Protein 1GR3 (pdb70)

Organism: Homo sapiens (NCBI:txid9606)

Radius of gyration: 14.28 Å; Cα contacts (8 Å, |Δi|>4): 365; chains: 1; bounding box: 21×26×49 Å

Foldseek 3Di:
DDKFKFKAWAAFWQADAPAFGQRQHGPDGVVVQADNVRQKGFDAFFAKKKKKWKFKFDDFKAWKFKDKQRHGPDIWTDTDDPPDMDMTMDMDIGGDDGGIMIGMGGHDPRHRRTGHHPPRTTMMMMIHDDTD

Nearest PDB structures (foldseek):
  1gr3-assembly1_A  TM=1.008E+00  e=1.821E-28  Homo sapiens
  1o91-assembly1_C  TM=9.866E-01  e=1.754E-20  Mus musculus
  6u66-assembly1_A  TM=9.815E-01  e=1.036E-16  Homo sapiens
  1c3h-assembly2_F  TM=9.752E-01  e=7.816E-17  Mus musculus
  4dou-assembly1_A  TM=9.658E-01  e=3.450E-14  Homo sapiens

GO terms:
  GO:0001501 skeletal system development (P, TAS)
  GO:0005581 collagen trimer (C, TAS)
  GO:0005576 extracellular region (C, TAS)
  GO:0005788 endoplasmic reticulum lumen (C, TAS)
  GO:0005515 protein binding (F, IPI)
  GO:0031012 extracellular matrix (C, HDA)
  GO:0030020 extracellular matrix structural constituent conferring tensile strength (F, HDA)
  GO:0031012 extracellular matrix (C, EXP)

Solvent-accessible surface area: 6822 Å² total; per-residue (Å²): 224,62,88,3,29,4,35,0,9,9,55,163,17,105,18,70,64,44,56,27,0,56,0,72,99,71,111,82,16,158,50,147,29,3,38,42,198,59,0,30,2,38,0,96,45,37,1,44,0,74,0,20,0,71,0,31,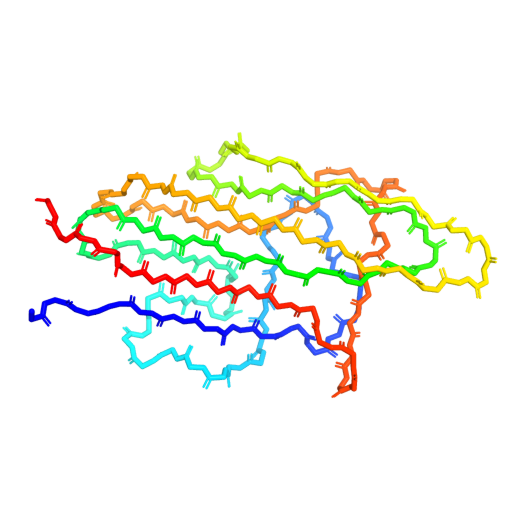0,87,52,45,62,2,74,0,0,0,16,54,80,45,83,43,73,68,114,18,112,29,94,43,90,185,57,156,78,55,86,12,56,14,41,17,101,13,82,2,76,106,114,18,66,0,25,0,19,0,40,66,65,139,16,45,0,0,44,2,27,124,186,40,75,0,16,0,26,2,97,23,72,34,66,154

Sequence (132 aa):
MPVSAFTVILSKAYPAIGTPIPFDKILYNRQQHYDPRTGIFTCQIPGIYYFSYHVHVKGTHVWVGLYKNGTPVMYTYDEYTKGYLDQASGSAIIDLTENDQVWLQLPNAESNGLYSSEYVHSSFSGFLVAPM

CATH classification: 2.60.120.40

Secondary structure (DSSP, 8-state):
----EEEEE--SSSPPTTSB----EEEE-TT--EETTTTEEE-SS-EEEEEEEEEEEEEEEEEEEEEETTEEEEEEEE--BTTB-EEEEEEEEEEE-TT-EEEEE---TTSEEEE--SSS--EEEEEEEEE-

Structure (mmCIF, N/CA/C/O backbone):
data_1GR3
#
_entry.id   1GR3
#
_cell.length_a   78.360
_cell.length_b   78.360
_cell.length_c   141.036
_cell.angle_alpha   90.00
_cell.angle_beta   90.00
_cell.angle_gamma   120.00
#
_symmetry.space_group_name_H-M   'H 3 2'
#
loop_
_entity.id
_entity.type
_entity.pdbx_description
1 polymer 'COLLAGEN X'
2 non-polymer 3-[(3-CHOLAMIDOPROPYL)DIMETHYLAMMONIO]-1-PROPANESULFONATE
3 non-polymer 'CALCIUM ION'
4 non-polymer 'SODIUM ION'
5 water water
#
loop_
_atom_site.group_PDB
_atom_site.id
_atom_site.type_symbol
_atom_site.label_atom_id
_atom_site.label_alt_id
_atom_site.label_comp_id
_atom_site.label_asym_id
_atom_site.label_entity_id
_atom_site.label_seq_id
_atom_site.pdbx_PDB_ins_code
_atom_site.Cartn_x
_atom_site.Cartn_y
_atom_site.Cartn_z
_atom_site.occupancy
_atom_site.B_iso_or_equiv
_atom_site.auth_seq_id
_atom_site.auth_comp_id
_atom_site.auth_asym_id
_atom_site.auth_atom_id
_atom_site.pdbx_PDB_model_num
ATOM 1 N N . MET A 1 29 ? 35.126 64.329 51.093 1.00 54.82 549 MET A N 1
ATOM 2 C CA . MET A 1 29 ? 34.311 63.113 51.380 1.00 53.84 549 MET A CA 1
ATOM 3 C C . MET A 1 29 ? 33.249 62.891 50.300 1.00 52.74 549 MET A C 1
ATOM 4 O O . MET A 1 29 ? 33.106 61.782 49.780 1.00 53.53 549 MET A O 1
ATOM 9 N N . PRO A 1 30 ? 32.482 63.940 49.952 1.00 50.73 550 PRO A N 1
ATOM 10 C CA . PRO A 1 30 ? 31.452 63.785 48.920 1.00 49.07 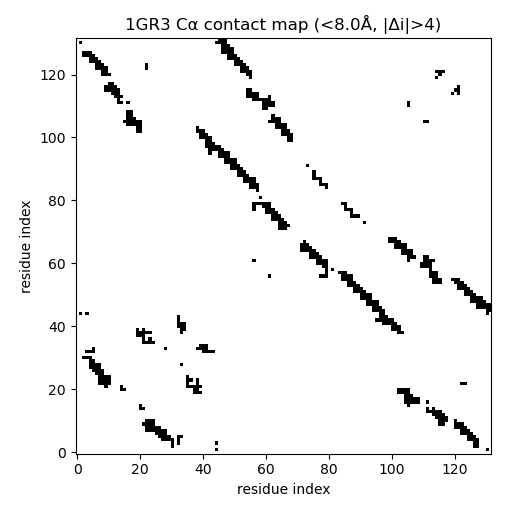550 PRO A CA 1
ATOM 11 C C . PRO A 1 30 ? 32.100 63.418 47.584 1.00 46.94 550 PRO A C 1
ATOM 12 O O . PRO A 1 30 ? 33.084 64.033 47.179 1.00 46.53 550 PRO A O 1
ATOM 16 N N . VAL A 1 31 ? 31.553 62.416 46.906 1.00 45.11 551 VAL A N 1
ATOM 17 C CA . VAL A 1 31 ? 32.106 61.987 45.628 1.00 42.91 551 VAL A CA 1
ATOM 18 C C . VAL A 1 31 ? 31.035 61.666 44.596 1.00 40.08 551 VAL A C 1
ATOM 19 O O . VAL A 1 31 ? 30.029 61.026 44.900 1.00 38.87 551 VAL A O 1
ATOM 23 N N . SER A 1 32 ? 31.264 62.121 43.368 1.00 37.65 552 SER A N 1
ATOM 24 C CA . SER A 1 32 ? 30.340 61.881 42.268 1.00 34.81 552 SER A CA 1
ATOM 25 C C . SER A 1 32 ? 31.119 61.997 40.960 1.00 33.08 552 SER A C 1
ATOM 26 O O . SER A 1 32 ? 31.699 63.043 40.671 1.00 30.58 552 SER A O 1
ATOM 29 N N . ALA A 1 33 ? 31.141 60.917 40.184 1.00 31.66 553 ALA A N 1
ATOM 30 C CA . ALA A 1 33 ? 31.859 60.907 38.915 1.00 31.55 553 ALA A CA 1
ATOM 31 C C . ALA A 1 33 ? 31.303 59.850 37.973 1.00 30.98 553 ALA A C 1
ATOM 32 O O . ALA A 1 33 ? 30.700 58.867 38.413 1.00 30.24 553 ALA A O 1
ATOM 34 N N . PHE A 1 34 ? 31.509 60.053 36.674 1.00 29.64 554 PHE A N 1
ATOM 35 C CA . PHE A 1 34 ? 31.037 59.096 35.684 1.00 27.35 554 PHE A CA 1
ATOM 36 C C . PHE A 1 34 ? 31.671 59.312 34.319 1.00 25.69 554 PHE A C 1
ATOM 37 O O . PHE A 1 34 ? 32.056 60.423 33.967 1.00 24.98 554 PHE A O 1
ATOM 45 N N . THR A 1 35 ? 31.792 58.223 33.571 1.00 25.32 555 THR A N 1
ATOM 46 C CA . THR A 1 35 ? 32.308 58.253 32.207 1.00 23.82 555 THR A CA 1
ATOM 47 C C . THR A 1 35 ? 31.521 57.179 31.482 1.00 23.52 555 THR A C 1
ATOM 48 O O . THR A 1 35 ? 31.593 55.999 31.831 1.00 23.42 555 THR A O 1
ATOM 52 N N . VAL A 1 36 ? 30.756 57.594 30.482 1.00 24.58 556 VAL A N 1
ATOM 53 C CA . VAL A 1 36 ? 29.953 56.668 29.709 1.00 24.62 556 VAL A CA 1
ATOM 54 C C . VAL A 1 36 ? 30.264 56.782 28.220 1.00 25.48 556 VAL A C 1
ATOM 55 O O . VAL A 1 36 ? 30.646 57.850 27.728 1.00 23.54 556 VAL A O 1
ATOM 59 N N . ILE A 1 37 ? 30.100 55.667 27.515 1.00 24.31 557 ILE A N 1
ATOM 60 C CA . ILE A 1 37 ? 30.383 55.583 26.088 1.00 25.65 557 ILE A CA 1
ATOM 61 C C . ILE A 1 37 ? 29.159 55.148 25.290 1.00 27.24 557 ILE A C 1
ATOM 62 O O . ILE A 1 37 ? 28.333 54.377 25.775 1.00 26.46 557 ILE A O 1
ATOM 67 N N . LEU A 1 38 ? 29.044 55.650 24.063 1.00 26.02 558 LEU A N 1
ATOM 68 C CA . LEU A 1 38 ? 27.921 55.301 23.199 1.00 26.80 558 LEU A CA 1
ATOM 69 C C . LEU A 1 38 ? 28.351 54.114 22.336 1.00 27.72 558 LEU A C 1
ATOM 70 O O . LEU A 1 38 ? 29.334 54.196 21.603 1.00 27.04 558 LEU A O 1
ATOM 75 N N . SER A 1 39 ? 27.625 53.005 22.421 1.00 28.78 559 SER A N 1
ATOM 76 C CA . SER A 1 39 ? 27.999 51.820 21.651 1.00 30.92 559 SER A CA 1
ATOM 77 C C . SER A 1 39 ? 27.541 51.846 20.192 1.00 30.33 559 SER A C 1
ATOM 78 O O . SER A 1 39 ? 28.127 51.180 19.342 1.00 30.85 559 SER A O 1
ATOM 81 N N . LYS A 1 40 ? 26.507 52.627 19.902 1.00 31.02 560 LYS A N 1
ATOM 82 C CA . LYS A 1 40 ? 25.973 52.714 18.547 1.00 32.57 560 LYS A CA 1
ATOM 83 C C . LYS A 1 40 ? 26.025 54.141 18.008 1.00 31.09 560 LYS A C 1
ATOM 84 O O . LYS A 1 40 ? 25.989 55.103 18.770 1.00 31.09 560 LYS A O 1
ATOM 90 N N . ALA A 1 41 ? 26.098 54.269 16.689 1.00 29.82 561 ALA A N 1
ATOM 91 C CA . ALA A 1 41 ? 26.160 55.579 16.054 1.00 29.92 561 ALA A CA 1
ATOM 92 C C . ALA A 1 41 ? 24.793 56.186 15.744 1.00 30.52 561 ALA A C 1
ATOM 93 O O . ALA A 1 41 ? 23.771 55.496 15.746 1.00 28.30 561 ALA A O 1
ATOM 95 N N . TYR A 1 42 ? 24.802 57.493 15.493 1.00 30.27 562 TYR A N 1
ATOM 96 C CA . TYR A 1 42 ? 23.620 58.264 15.120 1.00 31.06 562 TYR A CA 1
ATOM 97 C C . TYR A 1 42 ? 22.405 58.191 16.045 1.00 31.57 562 TYR A C 1
ATOM 98 O O . TYR A 1 42 ? 21.355 57.671 15.668 1.00 31.69 562 TYR A O 1
ATOM 107 N N . PRO A 1 43 ? 22.527 58.740 17.264 1.00 31.92 563 PRO A N 1
ATOM 108 C CA . PRO A 1 43 ? 21.431 58.736 18.239 1.00 31.59 563 PRO A CA 1
ATOM 109 C C . PRO A 1 43 ? 20.296 59.622 17.726 1.00 31.43 563 PRO A C 1
ATOM 110 O O . PRO A 1 43 ? 20.500 60.439 16.832 1.00 30.66 563 PRO A O 1
ATOM 114 N N . ALA A 1 44 ? 19.105 59.463 18.294 1.00 31.68 564 ALA A N 1
ATOM 115 C CA . ALA A 1 44 ? 17.960 60.268 17.881 1.00 31.01 564 ALA A CA 1
ATOM 116 C C . ALA A 1 44 ? 18.198 61.721 18.290 1.00 30.81 564 ALA A C 1
ATOM 117 O O . ALA A 1 44 ? 18.820 61.991 19.318 1.00 31.07 564 ALA A O 1
ATOM 119 N N . ILE A 1 45 ? 17.697 62.657 17.494 1.00 31.20 565 ILE A N 1
ATOM 120 C CA . ILE A 1 45 ? 17.885 64.067 17.803 1.00 31.64 565 ILE A CA 1
ATOM 121 C C . ILE A 1 45 ? 16.775 64.631 18.686 1.00 32.11 565 ILE A C 1
ATOM 122 O O . ILE A 1 45 ? 15.733 63.999 18.878 1.00 31.39 565 ILE A O 1
ATOM 127 N N . GLY A 1 46 ? 17.024 65.813 19.242 1.00 30.83 566 GLY A N 1
ATOM 128 C CA . GLY A 1 46 ? 16.044 66.473 20.084 1.00 31.18 566 GLY A CA 1
ATOM 129 C C . GLY A 1 46 ? 15.740 65.797 21.406 1.00 32.24 566 GLY A C 1
ATOM 130 O O . GLY A 1 46 ? 14.770 66.152 22.073 1.00 32.35 566 GLY A O 1
ATOM 131 N N . THR A 1 47 ? 16.567 64.833 21.797 1.00 32.23 567 THR A N 1
ATOM 132 C CA . THR A 1 47 ? 16.358 64.119 23.051 1.00 33.33 567 THR A CA 1
ATOM 133 C C . THR A 1 47 ? 17.712 63.736 23.659 1.00 32.95 567 THR A C 1
ATOM 134 O O . THR A 1 47 ? 18.715 63.667 22.951 1.00 33.25 567 THR A O 1
ATOM 138 N N . PRO A 1 48 ? 17.765 63.503 24.981 1.00 32.07 568 PRO A N 1
ATOM 139 C CA . PRO A 1 48 ? 19.039 63.131 25.606 1.00 31.11 568 PRO A CA 1
ATOM 140 C C . PRO A 1 48 ? 19.704 61.938 24.925 1.00 30.79 568 PRO A C 1
ATOM 141 O O . PRO A 1 48 ? 19.052 60.938 24.625 1.00 29.10 568 PRO A O 1
ATOM 145 N N . ILE A 1 49 ? 21.004 62.050 24.669 1.00 30.04 569 ILE A N 1
ATOM 146 C CA . ILE A 1 49 ? 21.741 60.960 24.047 1.00 28.78 569 ILE A CA 1
ATOM 147 C C . ILE A 1 49 ? 21.975 59.915 25.132 1.00 29.25 569 ILE A C 1
ATOM 148 O O . ILE A 1 49 ? 22.619 60.182 26.145 1.00 28.66 569 ILE A O 1
ATOM 153 N N . PRO A 1 50 ? 21.446 58.702 24.932 1.00 29.51 570 PRO A N 1
ATOM 154 C CA . PRO A 1 50 ? 21.599 57.628 25.913 1.00 29.51 570 PRO A CA 1
ATOM 155 C C . PRO A 1 50 ? 22.900 56.835 25.865 1.00 29.22 570 PRO A C 1
ATOM 156 O O . PRO A 1 50 ? 22.916 55.718 25.360 1.00 29.41 570 PRO A O 1
ATOM 160 N N . PHE A 1 51 ? 23.986 57.404 26.389 1.00 29.09 571 PHE A N 1
ATOM 161 C CA . PHE A 1 51 ? 25.263 56.688 26.414 1.00 30.55 571 PHE A CA 1
ATOM 162 C C . PHE A 1 51 ? 25.009 55.433 27.254 1.00 31.95 571 PHE A C 1
ATOM 163 O O . PHE A 1 51 ? 24.663 55.523 28.432 1.00 31.06 571 PHE A O 1
ATOM 171 N N . ASP A 1 52 ? 25.192 54.268 26.642 1.00 33.27 572 ASP A N 1
ATOM 172 C CA . ASP A 1 52 ? 24.915 52.992 27.295 1.00 34.65 572 ASP A CA 1
ATOM 173 C C . ASP A 1 52 ? 26.086 52.189 27.866 1.00 35.71 572 ASP A C 1
ATOM 174 O O . ASP A 1 52 ? 25.881 51.332 28.726 1.00 35.08 572 ASP A O 1
ATOM 179 N N . LYS A 1 53 ? 27.302 52.437 27.391 1.00 34.42 573 LYS A N 1
ATOM 180 C CA . LYS A 1 53 ? 28.455 51.689 27.889 1.00 34.80 573 LYS A CA 1
ATOM 181 C C . LYS A 1 53 ? 29.085 52.382 29.096 1.00 34.83 573 LYS A C 1
ATOM 182 O O . LYS A 1 53 ? 29.629 53.478 28.981 1.00 33.78 573 LYS A O 1
ATOM 188 N N . ILE A 1 54 ? 29.018 51.727 30.252 1.00 34.56 574 ILE A N 1
ATOM 189 C CA . ILE A 1 54 ? 29.550 52.285 31.491 1.00 35.95 574 ILE A CA 1
ATOM 190 C C . ILE A 1 54 ? 31.030 52.003 31.727 1.00 36.47 574 ILE A C 1
ATOM 191 O O . ILE A 1 54 ? 31.456 50.849 31.740 1.00 37.41 574 ILE A O 1
ATOM 196 N N . LEU A 1 55 ? 31.811 53.062 31.921 1.00 35.03 575 LEU A N 1
ATOM 197 C CA . LEU A 1 55 ? 33.233 52.904 32.197 1.00 34.98 575 LEU A CA 1
ATOM 198 C C . LEU A 1 55 ? 33.380 53.100 33.703 1.00 33.49 575 LEU A C 1
ATOM 199 O O . LEU A 1 55 ? 34.151 52.403 34.361 1.00 32.43 575 LEU A O 1
ATOM 204 N N . TYR A 1 56 ? 32.628 54.060 34.231 1.00 31.54 576 TYR A N 1
ATOM 205 C CA . TYR A 1 56 ? 32.599 54.350 35.662 1.00 32.20 576 TYR A CA 1
ATOM 206 C C . TYR A 1 56 ? 31.290 55.065 35.964 1.00 32.50 576 TYR A C 1
ATOM 207 O O . TYR A 1 56 ? 30.926 56.019 35.278 1.00 30.91 576 TYR A O 1
ATOM 216 N N . ASN A 1 57 ? 30.583 54.596 36.988 1.00 33.54 577 ASN A N 1
ATOM 217 C CA . ASN A 1 57 ? 29.308 55.185 37.387 1.00 34.76 577 ASN A CA 1
ATOM 218 C C . ASN A 1 57 ? 28.901 54.572 38.724 1.00 36.65 577 ASN A C 1
ATOM 219 O O . ASN A 1 57 ? 27.740 54.222 38.941 1.00 34.87 577 ASN A O 1
ATOM 224 N N . ARG A 1 58 ? 29.880 54.458 39.617 1.00 38.00 578 ARG A N 1
ATOM 225 C CA . ARG A 1 58 ? 29.682 53.867 40.933 1.00 40.85 578 ARG A CA 1
ATOM 226 C C . ARG A 1 58 ? 28.567 54.496 41.765 1.00 41.48 578 ARG A C 1
ATOM 227 O O . ARG A 1 58 ? 27.775 53.780 42.377 1.00 42.43 578 ARG A O 1
ATOM 235 N N . GLN A 1 59 ? 28.500 55.822 41.793 1.00 41.58 579 GLN A N 1
ATOM 236 C CA . GLN A 1 59 ? 27.467 56.501 42.568 1.00 41.82 579 GLN A CA 1
ATOM 237 C C . GLN A 1 59 ? 26.103 56.438 41.888 1.00 42.63 579 GLN A C 1
ATOM 238 O O . GLN A 1 59 ? 25.088 56.807 42.478 1.00 42.74 579 GLN A O 1
ATOM 244 N N . GLN A 1 60 ? 26.087 55.968 40.644 1.00 43.27 580 GLN A N 1
ATOM 245 C CA . GLN A 1 60 ? 24.856 55.844 39.865 1.00 43.04 580 GLN A CA 1
ATOM 246 C C . GLN A 1 60 ? 24.083 57.151 39.697 1.00 40.91 580 GLN A C 1
ATOM 247 O O . GLN A 1 60 ? 22.854 57.147 39.623 1.00 40.79 580 GLN A O 1
ATOM 253 N N . HIS A 1 61 ? 24.800 58.266 39.632 1.00 38.40 581 HIS A N 1
ATOM 254 C CA . HIS A 1 61 ? 24.157 59.560 39.459 1.00 36.73 581 HIS A CA 1
ATOM 255 C C . HIS A 1 61 ? 23.769 59.794 37.996 1.00 36.03 581 HIS A C 1
ATOM 256 O O . HIS A 1 61 ? 22.960 60.669 37.686 1.00 34.64 581 HIS A O 1
ATOM 263 N N . TYR A 1 62 ? 24.353 59.000 37.103 1.00 35.44 582 TYR A N 1
ATOM 264 C CA . TYR A 1 62 ? 24.042 59.080 35.679 1.00 35.17 582 TYR A CA 1
A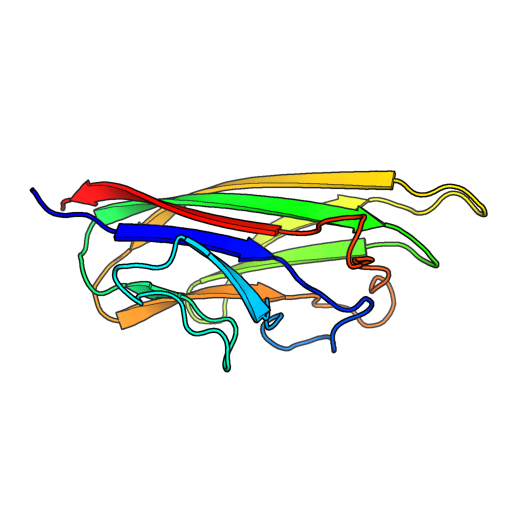TOM 265 C C . TYR A 1 62 ? 23.122 57.903 35.377 1.00 35.49 582 TYR A C 1
ATOM 266 O O . TYR A 1 62 ? 23.352 56.798 35.863 1.00 36.37 582 TYR A O 1
ATOM 275 N N . ASP A 1 63 ? 22.093 58.139 34.570 1.00 36.59 583 ASP A N 1
ATOM 276 C CA . ASP A 1 63 ? 21.138 57.094 34.223 1.00 37.12 583 ASP A CA 1
ATOM 277 C C . ASP A 1 63 ? 21.264 56.669 32.758 1.00 37.38 583 ASP A C 1
ATOM 278 O O . ASP A 1 63 ? 20.873 57.404 31.852 1.00 38.66 583 ASP A O 1
ATOM 283 N N . PRO A 1 64 ? 21.798 55.463 32.512 1.00 37.98 584 PRO A N 1
ATOM 284 C CA . PRO A 1 64 ? 21.987 54.913 31.165 1.00 38.28 584 PRO A CA 1
ATOM 285 C C . PRO A 1 64 ? 20.719 54.843 30.315 1.00 39.47 584 PRO A C 1
ATOM 286 O O . PRO A 1 64 ? 20.768 55.047 29.101 1.00 38.89 584 PRO A O 1
ATOM 290 N N . ARG A 1 65 ? 19.585 54.549 30.944 1.00 40.24 585 ARG A N 1
ATOM 291 C CA . ARG A 1 65 ? 18.333 54.438 30.203 1.00 42.37 585 ARG A CA 1
ATOM 292 C C . ARG A 1 65 ? 17.727 55.773 29.788 1.00 41.66 585 ARG A C 1
ATOM 293 O O . ARG A 1 65 ? 16.893 55.824 28.886 1.00 42.49 585 ARG A O 1
ATOM 301 N N . THR A 1 66 ? 18.145 56.856 30.433 1.00 40.69 586 THR A N 1
ATOM 302 C CA . THR A 1 66 ? 17.624 58.172 30.084 1.00 40.06 586 THR A CA 1
ATOM 303 C C . THR A 1 66 ? 18.709 59.050 29.475 1.00 39.90 586 THR A C 1
ATOM 304 O O . THR A 1 66 ? 18.413 59.986 28.730 1.00 40.35 586 THR A O 1
ATOM 308 N N . GLY A 1 67 ? 19.962 58.741 29.797 1.00 39.31 587 GLY A N 1
ATOM 309 C CA . GLY A 1 67 ? 21.075 59.520 29.289 1.00 36.78 587 GLY A CA 1
ATOM 310 C C . GLY A 1 67 ? 21.169 60.826 30.048 1.00 36.87 587 GLY A C 1
ATOM 311 O O . GLY A 1 67 ? 21.822 61.772 29.610 1.00 36.76 587 GLY A O 1
ATOM 312 N N . ILE A 1 68 ? 20.513 60.873 31.202 1.00 34.79 588 ILE A N 1
ATOM 313 C CA . ILE A 1 68 ? 20.504 62.072 32.027 1.00 33.38 588 ILE A CA 1
ATOM 314 C C . ILE A 1 68 ? 21.269 61.899 33.330 1.00 33.04 588 ILE A C 1
ATOM 315 O O . ILE A 1 68 ? 21.206 60.849 33.971 1.00 32.16 588 ILE A O 1
ATOM 320 N N . PHE A 1 69 ? 22.002 62.940 33.705 1.00 31.78 589 PHE A N 1
ATOM 321 C CA . PHE A 1 69 ? 22.754 62.943 34.945 1.00 31.23 589 PHE A CA 1
ATOM 322 C C . PHE A 1 69 ? 21.935 63.780 35.919 1.00 32.31 589 PHE A C 1
ATOM 323 O O . PHE A 1 69 ? 21.562 64.908 35.604 1.00 31.06 589 PHE A O 1
ATOM 331 N N . THR A 1 70 ? 21.647 63.230 37.093 1.00 34.06 590 THR A N 1
ATOM 332 C CA . THR A 1 70 ? 20.875 63.964 38.088 1.00 35.32 590 THR A CA 1
ATOM 333 C C . THR A 1 70 ? 21.735 64.240 39.311 1.00 35.82 590 THR A C 1
ATOM 334 O O . THR A 1 70 ? 22.297 63.327 39.911 1.00 36.61 590 THR A O 1
ATOM 338 N N . CYS A 1 71 ? 21.834 65.512 39.671 1.00 37.29 591 CYS A N 1
ATOM 339 C CA . CYS A 1 71 ? 22.635 65.918 40.811 1.00 40.58 591 CYS A CA 1
ATOM 340 C C . CYS A 1 71 ? 22.002 65.519 42.141 1.00 42.47 591 CYS A C 1
ATOM 341 O O . CYS A 1 71 ? 20.815 65.752 42.373 1.00 42.29 591 CYS A O 1
ATOM 344 N N . GLN A 1 72 ? 22.807 64.909 43.005 1.00 44.84 592 GLN A N 1
ATOM 345 C CA . GLN A 1 72 ? 22.354 64.495 44.327 1.00 47.24 592 GLN A CA 1
ATOM 346 C C . GLN A 1 72 ? 23.149 65.276 45.369 1.00 47.34 592 GLN A C 1
ATOM 347 O O . GLN A 1 72 ? 22.696 65.471 46.495 1.00 48.43 592 GLN A O 1
ATOM 353 N N . ILE A 1 73 ? 24.336 65.725 44.971 1.00 46.48 593 ILE A N 1
ATOM 354 C CA . ILE A 1 73 ? 25.217 66.490 45.845 1.00 45.12 593 ILE A CA 1
ATOM 355 C C . ILE A 1 73 ? 25.487 67.868 45.243 1.00 45.21 593 ILE A C 1
ATOM 356 O O . ILE A 1 73 ? 26.172 67.994 44.227 1.00 44.93 593 ILE A O 1
ATOM 361 N N . PRO A 1 74 ? 24.942 68.923 45.864 1.00 44.51 594 PRO A N 1
ATOM 362 C CA . PRO A 1 74 ? 25.126 70.298 45.386 1.00 42.76 594 PRO A CA 1
ATOM 363 C C . PRO A 1 74 ? 26.599 70.687 45.284 1.00 41.75 594 PRO A C 1
ATOM 364 O O . PRO A 1 74 ? 27.425 70.256 46.092 1.00 40.90 594 PRO A O 1
ATOM 368 N N . GLY A 1 75 ? 26.921 71.510 44.291 1.00 39.79 595 GLY A N 1
ATOM 369 C CA . GLY A 1 75 ? 28.295 71.944 44.116 1.00 38.73 595 GLY A CA 1
ATOM 370 C C . GLY A 1 75 ? 28.629 72.188 42.659 1.00 37.35 595 GLY A C 1
ATOM 371 O O . GLY A 1 75 ? 27.762 72.084 41.793 1.00 37.56 595 GLY A O 1
ATOM 372 N N . ILE A 1 76 ? 29.881 72.528 42.381 1.00 36.91 596 ILE A N 1
ATOM 373 C CA . ILE A 1 76 ? 30.285 72.767 41.007 1.00 36.16 596 ILE A CA 1
ATOM 374 C C . ILE A 1 76 ? 30.848 71.488 40.416 1.00 34.47 596 ILE A C 1
ATOM 375 O O . ILE A 1 76 ? 31.658 70.802 41.040 1.00 33.36 596 ILE A O 1
ATOM 380 N N . TYR A 1 77 ? 30.386 71.165 39.216 1.00 32.76 597 TYR A N 1
ATOM 381 C CA . TYR A 1 77 ? 30.824 69.970 38.516 1.00 30.89 597 TYR A CA 1
ATOM 382 C C . TYR A 1 77 ? 31.515 70.344 37.216 1.00 29.74 597 TYR A C 1
ATOM 383 O O . TYR A 1 77 ? 31.283 71.416 36.657 1.00 29.40 597 TYR A O 1
ATOM 392 N N . TYR A 1 78 ? 32.369 69.446 36.746 1.00 28.27 598 TYR A N 1
ATOM 393 C CA . TYR A 1 78 ? 33.078 69.636 35.492 1.00 27.35 598 TYR A CA 1
ATOM 394 C C . TYR A 1 78 ? 32.578 68.549 34.553 1.00 25.94 598 TYR A C 1
ATOM 395 O O . TYR A 1 78 ? 32.608 67.367 34.898 1.00 27.37 598 TYR A O 1
ATOM 404 N N . PHE A 1 79 ? 32.099 68.946 33.381 1.00 24.41 599 PHE A N 1
ATOM 405 C CA . PHE A 1 79 ? 31.620 67.983 32.400 1.00 24.05 599 PHE A CA 1
ATOM 406 C C . PHE A 1 79 ? 32.495 68.047 31.157 1.00 24.05 599 PHE A C 1
ATOM 407 O O . PHE A 1 79 ? 32.985 69.112 30.782 1.00 22.06 599 PHE A O 1
ATOM 415 N N . SER A 1 80 ? 32.679 66.898 30.521 1.00 24.02 600 SER A N 1
ATOM 416 C CA . SER A 1 80 ? 33.505 66.809 29.327 1.00 22.92 600 SER A CA 1
ATOM 417 C C . SER A 1 80 ? 32.863 65.828 28.355 1.00 21.09 600 SER A C 1
ATOM 418 O O . SER A 1 80 ? 32.345 64.796 28.765 1.00 22.81 600 SER A O 1
ATOM 421 N N . TYR A 1 81 ? 32.888 66.150 27.068 1.00 20.06 601 TYR A N 1
ATOM 422 C CA . TYR A 1 81 ? 32.312 65.260 26.076 1.00 16.89 601 TYR A CA 1
ATOM 423 C C . TYR A 1 81 ? 33.179 65.232 24.830 1.00 17.60 601 TYR A C 1
ATOM 424 O O . TYR A 1 81 ? 33.830 66.219 24.478 1.00 15.16 601 TYR A O 1
ATOM 433 N N . HIS A 1 82 ? 33.181 64.082 24.172 1.00 16.35 602 HIS A N 1
ATOM 434 C CA . HIS A 1 82 ? 33.985 63.871 22.985 1.00 18.26 602 HIS A CA 1
ATOM 435 C C . HIS A 1 82 ? 33.143 63.135 21.957 1.00 17.83 602 HIS A C 1
ATOM 436 O O . HIS A 1 82 ? 32.649 62.047 22.236 1.00 20.14 602 HIS A O 1
ATOM 443 N N . VAL A 1 83 ? 32.972 63.717 20.773 1.00 18.24 603 VAL A N 1
ATOM 444 C CA . VAL A 1 83 ? 32.186 63.055 19.741 1.00 15.61 603 VAL A CA 1
ATOM 445 C C . VAL A 1 83 ? 32.983 62.886 18.458 1.00 17.01 603 VAL A C 1
ATOM 446 O O . VAL A 1 83 ? 33.907 63.653 18.182 1.00 16.48 603 VAL A O 1
ATOM 450 N N . HIS A 1 84 ? 32.637 61.859 17.688 1.00 16.16 604 HIS A N 1
ATOM 451 C CA . HIS A 1 84 ? 33.295 61.605 16.418 1.00 17.70 604 HIS A CA 1
ATOM 452 C C . HIS A 1 84 ? 32.269 61.994 15.359 1.00 18.41 604 HIS A C 1
ATOM 453 O O . HIS A 1 84 ? 31.061 61.848 15.565 1.00 18.55 604 HIS A O 1
ATOM 460 N N . VAL A 1 85 ? 32.759 62.503 14.237 1.00 18.46 605 VAL A N 1
ATOM 461 C CA . VAL A 1 85 ? 31.911 63.006 13.168 1.00 18.15 605 VAL A CA 1
ATOM 462 C C . VAL A 1 85 ? 32.032 62.193 11.890 1.00 18.95 605 VAL A C 1
ATOM 463 O O . VAL A 1 85 ? 33.135 61.984 11.388 1.00 17.57 605 VAL A O 1
ATOM 467 N N . LYS A 1 86 ? 30.896 61.755 11.352 1.00 20.69 606 LYS A N 1
ATOM 468 C CA . LYS A 1 86 ? 30.897 60.964 10.122 1.00 22.44 606 LYS A CA 1
ATOM 469 C C . LYS A 1 86 ? 29.538 60.960 9.421 1.00 22.71 606 LYS A C 1
ATOM 470 O O . LYS A 1 86 ? 28.499 60.824 10.065 1.00 24.92 606 LYS A O 1
ATOM 476 N N . GLY A 1 87 ? 29.555 61.102 8.098 1.00 23.68 607 GLY A N 1
ATOM 477 C CA . GLY A 1 87 ? 28.317 61.087 7.334 1.00 22.80 607 GLY A CA 1
ATOM 478 C C . GLY A 1 87 ? 27.812 62.483 7.064 1.00 24.18 607 GLY A C 1
ATOM 479 O O . GLY A 1 87 ? 27.462 62.824 5.938 1.00 23.40 607 GLY A O 1
ATOM 480 N N . THR A 1 88 ? 27.754 63.293 8.112 1.00 23.67 608 THR A N 1
ATOM 481 C CA . THR A 1 88 ? 27.321 64.671 7.972 1.00 24.07 608 THR A CA 1
ATOM 482 C C . THR A 1 88 ? 27.852 65.450 9.164 1.00 22.86 608 THR A C 1
ATOM 483 O O . THR A 1 88 ? 28.493 64.877 10.045 1.00 21.49 608 THR A O 1
ATOM 487 N N . HIS A 1 89 ? 27.588 66.751 9.189 1.00 20.78 609 HIS A N 1
ATOM 488 C CA . HIS A 1 89 ? 28.062 67.606 10.267 1.00 20.00 609 HIS A CA 1
ATOM 489 C C . HIS A 1 89 ? 27.448 67.258 11.617 1.00 20.04 609 HIS A C 1
ATOM 490 O O . HIS A 1 89 ? 26.432 66.564 11.697 1.00 20.11 609 HIS A O 1
ATOM 497 N N . VAL A 1 90 ? 28.085 67.730 12.680 1.00 19.42 610 VAL A N 1
ATOM 498 C CA . VAL A 1 90 ? 27.598 67.477 14.024 1.00 20.10 610 VAL A CA 1
ATOM 499 C C . VAL A 1 90 ? 27.498 68.754 14.830 1.00 20.54 610 VAL A C 1
ATOM 500 O O . VAL A 1 90 ? 28.459 69.517 14.926 1.00 20.47 610 VAL A O 1
ATOM 504 N N . TRP A 1 91 ? 26.321 68.979 15.401 1.00 20.84 611 TRP A N 1
ATOM 505 C CA . TRP A 1 91 ? 26.083 70.132 16.258 1.00 20.03 611 TRP A CA 1
ATOM 506 C C . TRP A 1 91 ? 25.513 69.523 17.525 1.00 20.84 611 TRP A C 1
ATOM 507 O O . TRP A 1 91 ? 24.430 68.933 17.513 1.00 21.80 611 TRP A O 1
ATOM 518 N N . VAL A 1 92 ? 26.250 69.638 18.619 1.00 20.32 612 VAL A N 1
ATOM 519 C CA . VAL A 1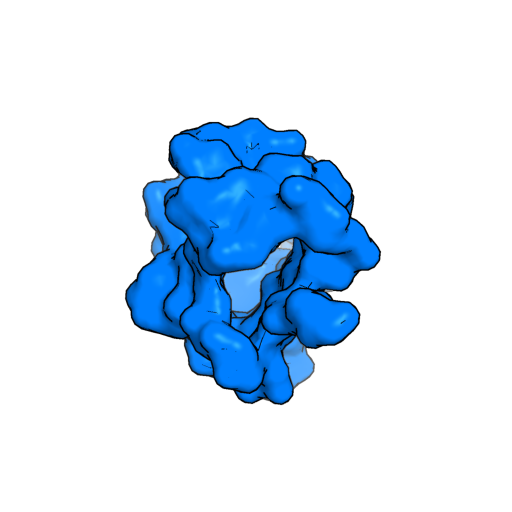 92 ? 25.796 69.053 19.871 1.00 22.07 612 VAL A CA 1
ATOM 520 C C . VAL A 1 92 ? 25.796 70.078 20.993 1.00 22.29 612 VAL A C 1
ATOM 521 O O . VAL A 1 92 ? 26.626 70.986 21.020 1.00 21.64 612 VAL A O 1
ATOM 525 N N . GLY A 1 93 ? 24.847 69.942 21.913 1.00 23.43 613 GLY A N 1
ATOM 526 C CA . GLY A 1 93 ? 24.777 70.874 23.019 1.00 21.70 613 GLY A CA 1
ATOM 527 C C . GLY A 1 93 ? 24.742 70.196 24.372 1.00 22.14 613 GLY A C 1
ATOM 528 O O . GLY A 1 93 ? 24.222 69.089 24.507 1.00 22.90 613 GLY A O 1
ATOM 529 N N . LEU A 1 94 ? 25.328 70.853 25.369 1.00 20.85 614 LEU A N 1
ATOM 530 C CA . LEU A 1 94 ? 25.328 70.354 26.739 1.00 22.54 614 LEU A CA 1
ATOM 531 C C . LEU A 1 94 ? 24.143 71.094 27.356 1.00 24.08 614 LEU A C 1
ATOM 532 O O . LEU A 1 94 ? 24.138 72.328 27.390 1.00 23.95 614 LEU A O 1
ATOM 537 N N . TYR A 1 95 ? 23.149 70.345 27.826 1.00 23.41 615 TYR A N 1
ATOM 538 C CA . TYR A 1 95 ? 21.937 70.926 28.404 1.00 24.39 615 TYR A CA 1
ATOM 539 C C . TYR A 1 95 ? 21.858 70.862 29.922 1.00 24.31 615 TYR A C 1
ATOM 540 O O . TYR A 1 95 ? 22.338 69.917 30.540 1.00 25.51 615 TYR A O 1
ATOM 549 N N . LYS A 1 96 ? 21.243 71.881 30.513 1.00 25.73 616 LYS A N 1
ATOM 550 C CA . LYS A 1 96 ? 21.030 71.921 31.955 1.00 27.41 616 LYS A CA 1
ATOM 551 C C . LYS A 1 96 ? 19.558 72.261 32.165 1.00 28.12 616 LYS A C 1
ATOM 552 O O . LYS A 1 96 ? 19.105 73.353 31.817 1.00 26.94 616 LYS A O 1
ATOM 558 N N . ASN A 1 97 ? 18.816 71.307 32.712 1.00 29.88 617 ASN A N 1
ATOM 559 C CA . ASN A 1 97 ? 17.391 71.478 32.963 1.00 31.14 617 ASN A CA 1
ATOM 560 C C . ASN A 1 97 ? 16.604 71.915 31.732 1.00 32.30 617 ASN A C 1
ATOM 561 O O . ASN A 1 97 ? 15.724 72.766 31.826 1.00 34.18 617 ASN A O 1
ATOM 566 N N . GLY A 1 98 ? 16.924 71.334 30.580 1.00 30.34 618 GLY A N 1
ATOM 567 C CA . GLY A 1 98 ? 16.203 71.660 29.362 1.00 29.79 618 GLY A CA 1
ATOM 568 C C . GLY A 1 98 ? 16.736 72.827 28.552 1.00 29.95 618 GLY A C 1
ATOM 569 O O . GLY A 1 98 ? 16.224 73.113 27.470 1.00 29.51 618 GLY A O 1
ATOM 570 N N . THR A 1 99 ? 17.755 73.508 29.063 1.00 29.03 619 THR A N 1
ATOM 571 C CA . THR A 1 99 ? 18.331 74.640 28.347 1.00 29.80 619 THR A CA 1
ATOM 572 C C . THR A 1 99 ? 19.789 74.383 27.972 1.00 28.00 619 THR A C 1
ATOM 573 O O . THR A 1 99 ? 20.580 73.924 28.791 1.00 26.79 619 THR A O 1
ATOM 577 N N . PRO A 1 100 ? 20.156 74.666 26.714 1.00 29.20 620 PRO A N 1
ATOM 578 C CA . PRO A 1 100 ? 21.532 74.464 26.238 1.00 29.51 620 PRO A CA 1
ATOM 579 C C . PRO A 1 100 ? 22.459 75.489 26.885 1.00 28.61 620 PRO A C 1
ATOM 580 O O . PRO A 1 100 ? 22.164 76.681 26.867 1.00 30.56 620 PRO A O 1
ATOM 584 N N . VAL A 1 101 ? 23.569 75.040 27.457 1.00 27.00 621 VAL A N 1
ATOM 585 C CA . VAL A 1 101 ? 24.508 75.973 28.069 1.00 26.27 621 VAL A CA 1
ATOM 586 C C . VAL A 1 101 ? 25.801 76.064 27.259 1.00 25.62 621 VAL A C 1
ATOM 587 O O . VAL A 1 101 ? 26.580 77.004 27.422 1.00 24.70 621 VAL A O 1
ATOM 591 N N . MET A 1 102 ? 26.026 75.083 26.387 1.00 25.13 622 MET A N 1
ATOM 592 C CA . MET A 1 102 ? 27.221 75.070 25.547 1.00 23.88 622 MET A CA 1
ATOM 593 C C . MET A 1 102 ? 26.998 74.287 24.258 1.00 22.65 622 MET A C 1
ATOM 594 O O . MET A 1 102 ? 26.378 73.222 24.263 1.00 24.09 622 MET A O 1
ATOM 599 N N . TYR A 1 103 ? 27.509 74.830 23.157 1.00 20.00 623 TYR A N 1
ATOM 600 C CA . TYR A 1 103 ? 27.392 74.199 21.849 1.00 21.66 623 TYR A CA 1
ATOM 601 C C . TYR A 1 103 ? 28.763 73.899 21.264 1.00 20.66 623 TYR A C 1
ATOM 602 O O . TYR A 1 103 ? 29.687 74.707 21.376 1.00 20.57 623 TYR A O 1
ATOM 611 N N . THR A 1 104 ? 28.881 72.739 20.631 1.00 19.39 624 THR A N 1
ATOM 612 C CA . THR A 1 104 ? 30.115 72.339 19.967 1.00 18.49 624 THR A CA 1
ATOM 613 C C . THR A 1 104 ? 29.696 71.982 18.542 1.00 19.34 624 THR A C 1
ATOM 614 O O . THR A 1 104 ? 28.659 71.343 18.338 1.00 17.90 624 THR A O 1
ATOM 618 N N . TYR A 1 105 ? 30.489 72.406 17.560 1.00 16.11 625 TYR A N 1
ATOM 619 C CA . TYR A 1 105 ? 30.168 72.151 16.163 1.00 17.72 625 TYR A CA 1
ATOM 620 C C . TYR A 1 105 ? 31.386 71.660 15.386 1.00 19.00 625 TYR A C 1
ATOM 621 O O . TYR A 1 105 ? 32.511 72.043 15.684 1.00 21.91 625 TYR A O 1
ATOM 630 N N . ASP A 1 106 ? 31.161 70.800 14.398 1.00 18.69 626 ASP A N 1
ATOM 631 C CA . ASP A 1 106 ? 32.255 70.282 13.582 1.00 19.09 626 ASP A CA 1
ATOM 632 C C . ASP A 1 106 ? 31.656 69.820 12.264 1.00 19.76 626 ASP A C 1
ATOM 633 O O . ASP A 1 106 ? 30.593 69.191 12.246 1.00 19.38 626 ASP A O 1
ATOM 638 N N . GLU A 1 107 ? 32.337 70.132 11.169 1.00 18.81 627 GLU A N 1
ATOM 639 C CA . GLU A 1 107 ? 31.855 69.752 9.852 1.00 19.40 627 GLU A CA 1
ATOM 640 C C . GLU A 1 107 ? 32.601 68.572 9.243 1.00 20.99 627 GLU A C 1
ATOM 641 O O . GLU A 1 107 ? 33.820 68.409 9.396 1.00 17.57 627 GLU A O 1
ATOM 647 N N . TYR A 1 108 ? 31.829 67.752 8.546 1.00 19.40 628 TYR A N 1
ATOM 648 C CA . TYR A 1 108 ? 32.318 66.550 7.907 1.00 20.07 628 TYR A CA 1
ATOM 649 C C . TYR A 1 108 ? 32.832 66.749 6.488 1.00 22.02 628 TYR A C 1
ATOM 650 O O . TYR A 1 108 ? 32.066 67.102 5.591 1.00 21.29 628 TYR A O 1
ATOM 659 N N . THR A 1 109 ? 34.129 66.530 6.290 1.00 21.82 629 THR A N 1
ATOM 660 C CA . THR A 1 109 ? 34.718 66.621 4.958 1.00 20.95 629 THR A CA 1
ATOM 661 C C . THR A 1 109 ? 34.482 65.224 4.376 1.00 23.32 629 THR A C 1
ATOM 662 O O . THR A 1 109 ? 34.947 64.226 4.933 1.00 19.75 629 THR A O 1
ATOM 666 N N . LYS A 1 110 ? 33.753 65.160 3.264 1.00 25.21 630 LYS A N 1
ATOM 667 C CA . LYS A 1 110 ? 33.421 63.892 2.618 1.00 24.93 630 LYS A CA 1
ATOM 668 C C . LYS A 1 110 ? 34.545 62.857 2.641 1.00 24.13 630 LYS A C 1
ATOM 669 O O . LYS A 1 110 ? 35.651 63.110 2.163 1.00 24.58 630 LYS A O 1
ATOM 675 N N . GLY A 1 111 ? 34.247 61.695 3.216 1.00 23.82 631 GLY A N 1
ATOM 676 C CA . GLY A 1 111 ? 35.216 60.615 3.288 1.00 22.65 631 GLY A CA 1
ATOM 677 C C . GLY A 1 111 ? 36.203 60.644 4.442 1.00 23.69 631 GLY A C 1
ATOM 678 O O . GLY A 1 111 ? 37.076 59.775 4.521 1.00 23.45 631 GLY A O 1
ATOM 679 N N . TYR A 1 112 ? 36.087 61.622 5.339 1.00 21.93 632 TYR A N 1
ATOM 680 C CA . TYR A 1 112 ? 37.023 61.701 6.457 1.00 21.05 632 TYR A CA 1
ATOM 681 C C . TYR A 1 112 ? 36.371 61.985 7.798 1.00 20.09 632 TYR A C 1
ATOM 682 O O . TYR A 1 112 ? 35.690 62.994 7.975 1.00 19.76 632 TYR A O 1
ATOM 691 N N . LEU A 1 113 ? 36.602 61.092 8.751 1.00 18.86 633 LEU A N 1
ATOM 692 C CA . LEU A 1 113 ? 36.050 61.256 10.084 1.00 20.52 633 LEU A CA 1
ATOM 693 C C . LEU A 1 113 ? 36.793 62.377 10.811 1.00 19.99 633 LEU A C 1
ATOM 694 O O . LEU A 1 113 ? 37.961 62.655 10.523 1.00 17.56 633 LEU A O 1
ATOM 699 N N . ASP A 1 114 ? 36.095 63.032 11.735 1.00 18.55 634 ASP A N 1
ATOM 700 C CA . ASP A 1 114 ? 36.668 64.097 12.545 1.00 16.68 634 ASP A CA 1
ATOM 701 C C . ASP A 1 114 ? 36.264 63.856 13.997 1.00 16.28 634 ASP A C 1
ATOM 702 O O . ASP A 1 114 ? 35.379 63.042 14.283 1.00 14.90 634 ASP A O 1
ATOM 707 N N . GLN A 1 115 ? 36.915 64.564 14.909 1.00 15.08 635 GLN A N 1
ATOM 708 C CA . GLN A 1 115 ? 36.635 64.415 16.333 1.00 15.15 635 GLN A CA 1
ATOM 709 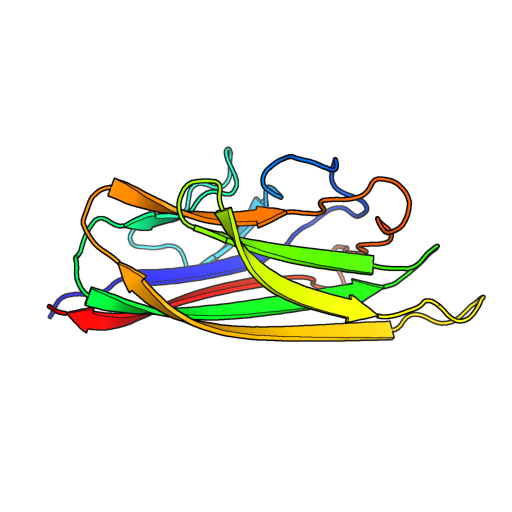C C . GLN A 1 115 ? 36.511 65.803 16.948 1.00 16.58 635 GLN A C 1
ATOM 710 O O . GLN A 1 115 ? 37.330 66.677 16.674 1.00 16.42 635 GLN A O 1
ATOM 716 N N . ALA A 1 116 ? 35.488 66.001 17.778 1.00 17.36 636 ALA A N 1
ATOM 717 C CA . ALA A 1 116 ? 35.242 67.297 18.419 1.00 17.17 636 ALA A CA 1
ATOM 718 C C . ALA A 1 116 ? 34.956 67.115 19.909 1.00 17.05 636 ALA A C 1
ATOM 719 O O . ALA A 1 116 ? 34.296 66.151 20.304 1.00 15.97 636 ALA A O 1
ATOM 721 N N . SER A 1 117 ? 35.447 68.042 20.727 1.00 14.99 637 SER A N 1
ATOM 722 C CA . SER A 1 117 ? 35.255 67.975 22.175 1.00 16.30 637 SER A CA 1
ATOM 723 C C . SER A 1 117 ? 34.811 69.301 22.783 1.00 16.72 637 SER A C 1
ATOM 724 O O . SER A 1 117 ? 34.936 70.359 22.171 1.00 17.98 637 SER A O 1
ATOM 727 N N . GLY A 1 118 ? 34.304 69.226 24.007 1.00 17.24 638 GLY A N 1
ATOM 728 C CA . GLY A 1 118 ? 33.872 70.413 24.714 1.00 14.90 638 GLY A CA 1
ATOM 729 C C . GLY A 1 118 ? 33.869 70.093 26.198 1.00 17.17 638 GLY A C 1
ATOM 730 O O . GLY A 1 118 ? 33.889 68.925 26.581 1.00 14.36 638 GLY A O 1
ATOM 731 N N . SER A 1 119 ? 33.878 71.117 27.040 1.00 18.05 639 SER A N 1
ATOM 732 C CA . SER A 1 119 ? 33.841 70.887 28.477 1.00 19.52 639 SER A CA 1
ATOM 733 C C . SER A 1 119 ? 33.406 72.165 29.172 1.00 21.84 639 SER A C 1
ATOM 734 O O . SER A 1 119 ? 33.504 73.261 28.608 1.00 21.44 639 SER A O 1
ATOM 737 N N . ALA A 1 120 ? 32.909 72.032 30.395 1.00 22.34 640 ALA A N 1
ATOM 738 C CA . ALA A 1 120 ? 32.450 73.205 31.116 1.00 24.98 640 ALA A CA 1
ATOM 739 C C . ALA A 1 120 ? 32.251 72.960 32.601 1.00 25.51 640 ALA A C 1
ATOM 740 O O . ALA A 1 120 ? 31.975 71.836 33.030 1.00 24.42 640 ALA A O 1
ATOM 742 N N . ILE A 1 121 ? 32.406 74.033 33.370 1.00 26.58 641 ILE A N 1
ATOM 743 C CA . ILE A 1 121 ? 32.193 74.001 34.809 1.00 27.31 641 ILE A CA 1
ATOM 744 C C . ILE A 1 121 ? 30.742 74.435 34.964 1.00 28.68 641 ILE A C 1
ATOM 745 O O . ILE A 1 121 ? 30.329 75.456 34.409 1.00 26.67 641 ILE A O 1
ATOM 750 N N . ILE A 1 122 ? 29.961 73.646 35.690 1.00 30.29 642 ILE A N 1
ATOM 751 C CA . IL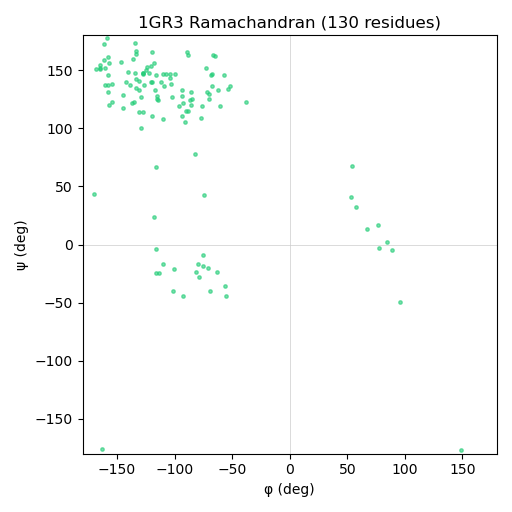E A 1 122 ? 28.558 73.968 35.899 1.00 32.46 642 ILE A CA 1
ATOM 752 C C . ILE A 1 122 ? 28.191 73.866 37.374 1.00 32.48 642 ILE A C 1
ATOM 753 O O . ILE A 1 122 ? 28.536 72.893 38.045 1.00 31.40 642 ILE A O 1
ATOM 758 N N . ASP A 1 123 ? 27.496 74.885 37.867 1.00 33.57 643 ASP A N 1
ATOM 759 C CA . ASP A 1 123 ? 27.050 74.919 39.253 1.00 36.13 643 ASP A CA 1
ATOM 760 C C . ASP A 1 123 ? 25.734 74.148 39.305 1.00 35.06 643 ASP A C 1
ATOM 761 O O . ASP A 1 123 ? 24.802 74.449 38.558 1.00 35.32 643 ASP A O 1
ATOM 766 N N . LEU A 1 124 ? 25.658 73.146 40.173 1.00 34.60 644 LEU A N 1
ATOM 767 C CA . LEU A 1 124 ? 24.448 72.340 40.268 1.00 36.62 644 LEU A CA 1
ATOM 768 C C . LEU A 1 124 ? 23.871 72.204 41.677 1.00 38.05 644 LEU A C 1
ATOM 769 O O . LEU A 1 124 ? 24.601 72.194 42.668 1.00 37.07 644 LEU A O 1
ATOM 774 N N . THR A 1 125 ? 22.549 72.095 41.745 1.00 39.58 645 THR A N 1
ATOM 775 C CA . THR A 1 125 ? 21.850 71.925 43.011 1.00 41.38 645 THR A CA 1
ATOM 776 C C . THR A 1 125 ? 21.117 70.597 42.906 1.00 42.17 645 THR A C 1
ATOM 777 O O . THR A 1 125 ? 20.984 70.045 41.810 1.00 40.82 645 THR A O 1
ATOM 781 N N . GLU A 1 126 ? 20.647 70.082 44.038 1.00 42.51 646 GLU A N 1
ATOM 782 C CA . GLU A 1 126 ? 19.938 68.808 44.049 1.00 43.34 646 GLU A CA 1
ATOM 783 C C . GLU A 1 126 ? 18.806 68.766 43.034 1.00 41.28 646 GLU A C 1
ATOM 784 O O . GLU A 1 126 ? 18.051 69.725 42.886 1.00 40.51 646 GLU A O 1
ATOM 790 N N . ASN A 1 127 ? 18.709 67.641 42.333 1.00 40.33 647 ASN A N 1
ATOM 791 C CA . ASN A 1 127 ? 17.683 67.417 41.322 1.00 40.54 647 ASN A CA 1
ATOM 792 C C . ASN A 1 127 ? 17.936 68.102 39.983 1.00 38.25 647 ASN A C 1
ATOM 793 O O . ASN A 1 127 ? 17.143 67.944 39.054 1.00 37.05 647 ASN A O 1
ATOM 798 N N . ASP A 1 128 ? 19.017 68.871 39.875 1.00 36.33 648 ASP A N 1
ATOM 799 C CA . ASP A 1 128 ? 19.328 69.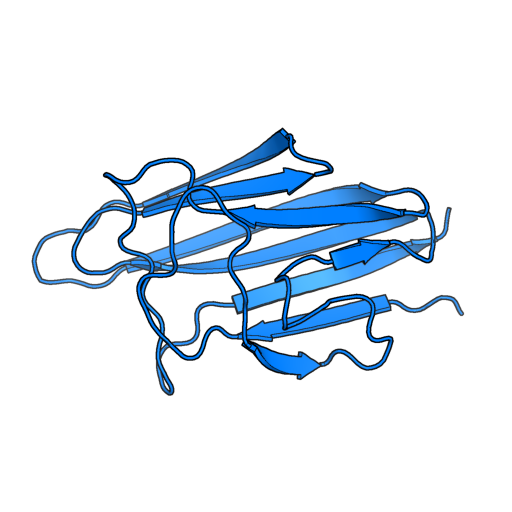506 38.595 1.00 35.18 648 ASP A CA 1
ATOM 800 C C . ASP A 1 128 ? 19.721 68.389 37.632 1.00 33.47 648 ASP A C 1
ATOM 801 O O . ASP A 1 128 ? 20.319 67.393 38.044 1.00 33.12 648 ASP A O 1
ATOM 806 N N . GLN A 1 129 ? 19.389 68.550 36.355 1.00 32.54 649 GLN A N 1
ATOM 807 C CA . GLN A 1 129 ? 19.716 67.533 35.365 1.00 32.01 649 GLN A CA 1
ATOM 808 C C . GLN A 1 129 ? 20.612 68.061 34.245 1.00 31.87 649 GLN A C 1
ATOM 809 O O . GLN A 1 129 ? 20.426 69.176 33.755 1.00 29.62 649 GLN A O 1
ATOM 815 N N . VAL A 1 130 ? 21.580 67.244 33.840 1.00 31.21 650 VAL A N 1
ATOM 816 C CA . VAL A 1 130 ? 22.505 67.607 32.769 1.00 29.98 650 VAL A CA 1
ATOM 817 C C . VAL A 1 130 ? 22.584 66.471 31.754 1.00 29.87 650 VAL A C 1
ATOM 818 O O . VAL A 1 130 ? 22.588 65.296 32.127 1.00 30.38 650 VAL A O 1
ATOM 822 N N . TRP A 1 131 ? 22.640 66.820 30.473 1.00 27.37 651 TRP A N 1
ATOM 823 C CA . TRP A 1 131 ? 22.729 65.812 29.428 1.00 26.16 651 TRP A CA 1
ATOM 824 C C . TRP A 1 131 ? 23.224 66.408 28.113 1.00 25.12 651 TRP A C 1
ATOM 825 O O . TRP A 1 131 ? 23.371 67.629 27.988 1.00 23.40 651 TRP A O 1
ATOM 836 N N . LEU A 1 132 ? 23.492 65.535 27.144 1.00 24.50 652 LEU A N 1
ATOM 837 C CA . LEU A 1 132 ? 23.937 65.961 25.819 1.00 25.30 652 LEU A CA 1
ATOM 838 C C . LEU A 1 132 ? 22.810 65.678 24.841 1.00 25.25 652 LEU A C 1
ATOM 839 O O . LEU A 1 132 ? 22.082 64.693 24.989 1.00 25.65 652 LEU A O 1
ATOM 844 N N . GLN A 1 133 ? 22.680 66.527 23.828 1.00 23.54 653 GLN A N 1
ATOM 845 C CA . GLN A 1 133 ? 21.620 66.361 22.849 1.00 23.02 653 GLN A CA 1
ATOM 846 C C . GLN A 1 133 ? 21.922 67.044 21.525 1.00 21.63 653 GLN A C 1
ATOM 847 O O . GLN A 1 133 ? 22.572 68.089 21.487 1.00 22.30 653 GLN A O 1
ATOM 853 N N . LEU A 1 134 ? 21.460 66.428 20.442 1.00 21.14 654 LEU A N 1
ATOM 854 C CA . LEU A 1 134 ? 21.620 66.976 19.097 1.00 23.13 654 LEU A CA 1
ATOM 855 C C . LEU A 1 134 ? 20.341 67.775 18.841 1.00 24.93 654 LEU A C 1
ATOM 856 O O . LEU A 1 134 ? 19.264 67.200 18.697 1.00 25.95 654 LEU A O 1
ATOM 861 N N . PRO A 1 135 ? 20.441 69.110 18.779 1.00 26.87 655 PRO A N 1
ATOM 862 C CA . PRO A 1 135 ? 19.260 69.950 18.547 1.00 28.73 655 PRO A CA 1
ATOM 863 C C . PRO A 1 135 ? 18.643 69.866 17.152 1.00 31.26 655 PRO A C 1
ATOM 864 O O . PRO A 1 135 ? 17.422 69.865 17.005 1.00 30.12 655 PRO A O 1
ATOM 868 N N . ASN A 1 136 ? 19.501 69.792 16.140 1.00 32.36 656 ASN A N 1
ATOM 869 C CA . ASN A 1 136 ? 19.075 69.791 14.745 1.00 34.16 656 ASN A CA 1
ATOM 870 C C . ASN A 1 136 ? 19.231 68.454 14.012 1.00 34.27 656 ASN A C 1
ATOM 871 O O . ASN A 1 136 ? 20.262 67.789 14.117 1.00 33.98 656 ASN A O 1
ATOM 876 N N . ALA A 1 137 ? 18.207 68.082 13.250 1.00 32.95 657 ALA A N 1
ATOM 877 C CA . ALA A 1 137 ? 18.216 66.832 12.495 1.00 33.22 657 ALA A CA 1
ATOM 878 C C . ALA A 1 137 ? 19.191 66.870 11.321 1.00 32.37 657 ALA A C 1
ATOM 879 O O . ALA A 1 137 ? 19.612 65.830 10.824 1.00 33.33 657 ALA A O 1
ATOM 881 N N . GLU A 1 138 ? 19.554 68.073 10.888 1.00 31.81 658 GLU A N 1
ATOM 882 C CA . GLU A 1 138 ? 20.466 68.253 9.760 1.00 32.48 658 GLU A CA 1
ATOM 883 C C . GLU A 1 138 ? 21.945 68.048 10.119 1.00 31.40 658 GLU A C 1
ATOM 884 O O . GLU A 1 138 ? 22.752 67.675 9.267 1.00 31.38 658 GLU A O 1
ATOM 890 N N . SER A 1 139 ? 22.302 68.299 11.374 1.00 27.76 659 SER A N 1
ATOM 891 C CA . SER A 1 139 ? 23.683 68.130 11.824 1.00 26.94 659 SER A CA 1
ATOM 892 C C . SER A 1 139 ? 23.694 67.031 12.873 1.00 24.06 659 SER A C 1
ATOM 893 O O . SER A 1 139 ? 23.972 67.280 14.045 1.00 22.01 659 SER A O 1
ATOM 896 N N . ASN A 1 140 ? 23.401 65.811 12.442 1.00 23.79 660 ASN A N 1
ATOM 897 C CA . ASN A 1 140 ? 23.319 64.682 13.357 1.00 23.76 660 ASN A CA 1
ATOM 898 C C . ASN A 1 140 ? 24.329 63.560 13.110 1.00 23.20 660 ASN A C 1
ATOM 899 O O . ASN A 1 140 ? 24.091 62.421 13.515 1.00 23.61 660 ASN A O 1
ATOM 904 N N . GLY A 1 141 ? 25.452 63.875 12.470 1.00 22.65 661 GLY A N 1
ATOM 905 C CA . GLY A 1 141 ? 26.449 62.854 12.182 1.00 22.15 661 GLY A CA 1
ATOM 906 C C . GLY A 1 141 ? 27.288 62.379 13.357 1.00 23.01 661 GLY A C 1
ATOM 907 O O . GLY A 1 141 ? 28.502 62.192 13.220 1.00 22.85 661 GLY A O 1
ATOM 908 N N . LEU A 1 142 ? 26.658 62.165 14.511 1.00 21.79 662 LEU A N 1
ATOM 909 C CA . LEU A 1 142 ? 27.393 61.715 15.688 1.00 21.73 662 LEU A CA 1
ATOM 910 C C . LEU A 1 142 ? 27.706 60.224 15.558 1.00 22.62 662 LEU A C 1
ATOM 911 O O . LEU A 1 142 ? 26.820 59.368 15.664 1.00 22.61 662 LEU A O 1
ATOM 916 N N . TYR A 1 143 ? 28.978 59.920 15.339 1.00 22.44 663 TYR A N 1
ATOM 917 C CA . TYR A 1 143 ? 29.412 58.542 15.159 1.00 23.26 663 TYR A CA 1
ATOM 918 C C . TYR A 1 143 ? 30.026 57.918 16.406 1.00 23.02 663 TYR A C 1
ATOM 919 O O . TYR A 1 143 ? 30.678 58.590 17.207 1.00 21.49 663 TYR A O 1
ATOM 928 N N . SER A 1 144 ? 29.811 56.620 16.567 1.00 22.49 664 SER A N 1
ATOM 929 C CA . SER A 1 144 ? 30.382 55.904 17.695 1.00 23.68 664 SER A CA 1
ATOM 930 C C . SER A 1 144 ? 30.284 54.417 17.402 1.00 25.58 664 SER A C 1
ATOM 931 O O . SER A 1 144 ? 29.427 53.987 16.630 1.00 25.36 664 SER A O 1
ATOM 934 N N . SER A 1 145 ? 31.176 53.637 17.998 1.00 26.34 665 SER A N 1
ATOM 935 C CA . SER A 1 145 ? 31.169 52.196 17.796 1.00 28.02 665 SER A CA 1
ATOM 936 C C . SER A 1 145 ? 31.990 51.531 18.879 1.00 28.74 665 SER A C 1
ATOM 937 O O . SER A 1 145 ? 32.483 52.190 19.794 1.00 28.87 665 SER A O 1
ATOM 940 N N . GLU A 1 146 ? 32.132 50.218 18.763 1.00 30.06 666 GLU A N 1
ATOM 941 C CA . GLU A 1 146 ? 32.898 49.439 19.722 1.00 32.55 666 GLU A CA 1
ATOM 942 C C . GLU A 1 146 ? 34.369 49.850 19.715 1.00 30.09 666 GLU A C 1
ATOM 943 O O . GLU A 1 146 ? 35.075 49.651 20.699 1.00 28.31 666 GLU A O 1
ATOM 949 N N . TYR A 1 147 ? 34.832 50.424 18.609 1.00 29.47 667 TYR A N 1
ATOM 950 C CA . TYR A 1 147 ? 36.234 50.822 18.507 1.00 30.66 667 TYR A CA 1
ATOM 951 C C . TYR A 1 147 ? 36.511 52.318 18.355 1.00 28.53 667 TYR A C 1
ATOM 952 O O . TYR A 1 147 ? 37.672 52.736 18.331 1.00 28.38 667 TYR A O 1
ATOM 961 N N . VAL A 1 148 ? 35.451 53.113 18.257 1.00 26.74 668 VAL A N 1
ATOM 962 C CA . VAL A 1 148 ? 35.556 54.569 18.138 1.00 25.60 668 VAL A CA 1
ATOM 963 C C . VAL A 1 148 ? 34.612 55.097 19.214 1.00 24.17 668 VAL A C 1
ATOM 964 O O . VAL A 1 148 ? 33.400 55.141 19.012 1.00 24.37 668 VAL A O 1
ATOM 968 N N . HIS A 1 149 ? 35.166 55.504 20.351 1.00 21.64 669 HIS A N 1
ATOM 969 C CA . HIS A 1 149 ? 34.340 55.935 21.475 1.00 21.75 669 HIS A CA 1
ATOM 970 C C . HIS A 1 149 ? 33.930 57.392 21.669 1.00 22.19 669 HIS A C 1
ATOM 971 O O . HIS A 1 149 ? 34.737 58.221 22.085 1.00 22.42 669 HIS A O 1
ATOM 978 N N . SER A 1 150 ? 32.672 57.707 21.384 1.00 21.50 670 SER A N 1
ATOM 979 C CA . SER A 1 150 ? 32.184 59.051 21.657 1.00 19.33 670 SER A CA 1
ATOM 980 C C . SER A 1 150 ? 31.775 58.896 23.122 1.00 21.34 670 SER A C 1
ATOM 981 O O . SER A 1 150 ? 31.089 57.935 23.481 1.00 21.75 670 SER A O 1
ATOM 984 N N . SER A 1 151 ? 32.198 59.818 23.975 1.00 20.17 671 SER A N 1
ATOM 985 C CA . SER A 1 151 ? 31.899 59.682 25.390 1.00 20.55 671 SER A CA 1
ATOM 986 C C . SER A 1 151 ? 31.389 60.936 26.080 1.00 21.86 671 SER A C 1
ATOM 987 O O . SER A 1 151 ? 31.376 62.032 25.510 1.00 20.07 671 SER A O 1
ATOM 990 N N . PHE A 1 152 ? 30.995 60.748 27.334 1.00 21.70 672 PHE A N 1
ATOM 991 C CA . PHE A 1 152 ? 30.462 61.813 28.169 1.00 21.64 672 PHE A CA 1
ATOM 992 C C . PHE A 1 152 ? 30.953 61.521 29.589 1.00 23.00 672 PHE A C 1
ATOM 993 O O . PHE A 1 152 ? 30.822 60.394 30.077 1.00 22.18 672 PHE A O 1
ATOM 1001 N N . SER A 1 153 ? 31.555 62.523 30.227 1.00 21.74 673 SER A N 1
ATOM 1002 C CA . SER A 1 153 ? 32.071 62.380 31.587 1.00 22.18 673 SER A CA 1
ATOM 1003 C C . SER A 1 153 ? 31.722 63.587 32.438 1.00 23.38 673 SER A C 1
ATOM 1004 O O . SER A 1 153 ? 31.438 64.671 31.927 1.00 22.48 673 SER A O 1
ATOM 1007 N N . GLY A 1 154 ? 31.770 63.391 33.749 1.00 24.34 674 GLY A N 1
ATOM 1008 C CA . GLY A 1 154 ? 31.485 64.473 34.662 1.00 25.53 674 GLY A CA 1
ATOM 1009 C C . GLY A 1 154 ? 31.894 64.077 36.063 1.00 26.00 674 GLY A C 1
ATOM 1010 O O . GLY A 1 154 ? 31.904 62.892 36.399 1.00 24.64 674 GLY A O 1
ATOM 1011 N N . PHE A 1 155 ? 32.263 65.059 36.874 1.00 25.58 675 PHE A N 1
ATOM 1012 C CA . PHE A 1 155 ? 32.635 64.781 38.252 1.00 28.58 675 PHE A CA 1
ATOM 1013 C C . PHE A 1 155 ? 32.550 66.029 39.118 1.00 29.84 675 PHE A C 1
ATOM 1014 O O . PHE A 1 155 ? 32.677 67.157 38.630 1.00 27.87 675 PHE A O 1
ATOM 1022 N N . LEU A 1 156 ? 32.299 65.807 40.405 1.00 31.23 676 LEU A N 1
ATOM 1023 C CA . LEU A 1 156 ? 32.189 66.882 41.379 1.00 30.74 676 LEU A CA 1
ATOM 1024 C C . LEU A 1 156 ? 33.555 67.515 41.619 1.00 31.45 676 LEU A C 1
ATOM 1025 O O . LEU A 1 156 ? 34.520 66.827 41.952 1.00 31.27 676 LEU A O 1
ATOM 1030 N N . VAL A 1 157 ? 33.635 68.828 41.449 1.00 32.45 677 VAL A N 1
ATOM 1031 C CA . VAL A 1 157 ? 34.887 69.534 41.666 1.00 34.20 677 VAL A CA 1
ATOM 1032 C C . VAL A 1 157 ? 34.953 70.047 43.100 1.00 36.13 677 VAL A C 1
ATOM 1033 O O . VAL A 1 157 ? 35.978 69.915 43.765 1.00 35.11 677 VAL A O 1
ATOM 1037 N N . ALA A 1 158 ? 33.853 70.627 43.570 1.00 37.64 678 ALA A N 1
ATOM 1038 C CA . ALA A 1 158 ? 33.798 71.163 44.927 1.00 41.73 678 ALA A CA 1
ATOM 1039 C C . ALA A 1 158 ? 32.373 71.205 45.474 1.00 44.47 678 ALA A C 1
ATOM 1040 O O . ALA A 1 158 ? 31.487 71.825 44.882 1.00 43.90 678 ALA A O 1
ATOM 1042 N N . PRO A 1 159 ? 32.137 70.539 46.618 1.00 47.76 679 PRO A N 1
ATOM 1043 C CA . PRO A 1 159 ? 30.820 70.493 47.264 1.00 50.28 679 PRO A CA 1
ATOM 1044 C C . PRO A 1 159 ? 30.427 71.868 47.793 1.00 52.73 679 PRO A C 1
ATOM 1045 O O . PRO A 1 159 ? 31.252 72.566 48.382 1.00 53.55 679 PRO A O 1
ATOM 1049 N N . MET A 1 160 ? 29.174 72.255 47.583 1.00 55.86 680 MET A N 1
ATOM 1050 C CA . MET A 1 160 ? 28.692 73.547 48.060 1.00 59.84 680 MET A CA 1
ATOM 1051 C C . MET A 1 160 ? 27.196 73.534 48.330 1.00 60.89 680 MET A C 1
ATOM 1052 O O . MET A 1 160 ? 26.810 73.717 49.503 1.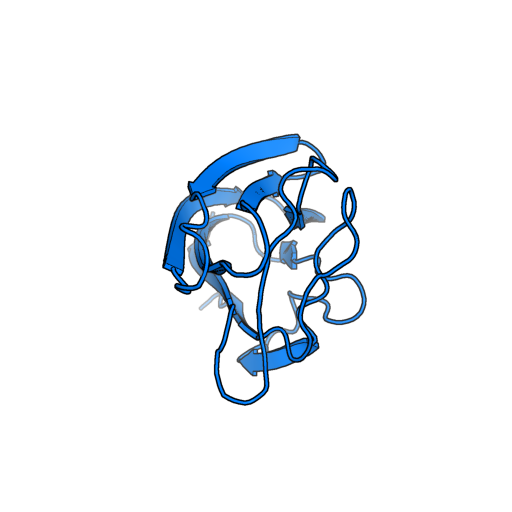00 61.69 680 MET A O 1
#

InterPro domains:
  IPR001073 C1q domain [PF00386] (553-677)
  IPR001073 C1q domain [PR00007] (562-588)
  IPR001073 C1q domain [PR00007] (589-608)
  IPR001073 C1q domain [PR00007] (634-655)
  IPR001073 C1q domain [PR00007] (668-678)
  IPR001073 C1q domain [PS50871] (547-680)
  IPR001073 C1q domain [SM00110] (545-680)
  IPR008160 Collagen triple helix repeat [PF01391] (106-151)
  IPR008160 Collagen triple helix repeat [PF01391] (464-518)
  IPR008983 Tumour necrosis factor-like domain superfamily [G3DSA:2.60.120.40] (549-680)
  IPR008983 Tumour necrosis factor-like domain superfamily [SSF49842] (550-679)
  IPR050392 Collagen/C1q domain-containing [PTHR15427] (457-678)

B-factor: mean 31.87, std 11.96, range [10.47, 79.42]